Protein AF-A0A4Y8C7R0-F1 (afdb_monomer)

Secondary structure (DSSP, 8-state):
-EEEEEE---TTS-----TTHHHHHTS-EEETTEEE------TT-EEEEEE----TT-TTSBPTTSPBP-TTS-EEE-SSSPTT-EEEEEETTT--EEEEEEEE----STT-

pLDDT: mean 78.94, std 14.15, range [37.62, 92.06]

Nearest PDB structures (foldseek):
  4avr-assembly1_B  TM=9.634E-01  e=4.480E-04  Pseudomonas aeruginosa PAO1
  8kea-assembly1_C  TM=9.119E-01  e=1.586E-03  unclassified Caudoviricetes
  6gum-assembly1_B  TM=6.058E-01  e=7.365E-01  Arabidopsis thaliana
  2lq7-assembly1_A  TM=2.600E-01  e=1.611E+00  Homo sapiens

Structure (mmCIF, N/CA/C/O backbone):
data_AF-A0A4Y8C7R0-F1
#
_entry.id   AF-A0A4Y8C7R0-F1
#
loop_
_atom_site.group_PDB
_atom_site.id
_atom_site.type_symbol
_atom_site.label_atom_id
_atom_site.label_alt_id
_atom_site.label_comp_id
_atom_site.label_asym_id
_atom_site.label_entity_id
_atom_site.label_seq_id
_atom_site.pdbx_PDB_ins_code
_atom_site.Cartn_x
_atom_site.Cartn_y
_atom_site.Cartn_z
_atom_site.occupancy
_atom_site.B_iso_or_equiv
_atom_site.auth_seq_id
_atom_site.auth_comp_id
_atom_site.auth_asym_id
_atom_site.auth_atom_id
_atom_site.pdbx_PDB_model_num
ATOM 1 N N . MET A 1 1 ? 1.950 -14.257 -6.268 1.00 68.44 1 MET A N 1
ATOM 2 C CA . MET A 1 1 ? 2.466 -13.489 -5.120 1.00 68.44 1 MET A CA 1
ATOM 3 C C . MET A 1 1 ? 3.906 -13.323 -5.443 1.00 68.44 1 MET A C 1
ATOM 5 O O . MET A 1 1 ? 4.561 -14.334 -5.670 1.00 68.44 1 MET A O 1
ATOM 9 N N . ASP A 1 2 ? 4.339 -12.084 -5.565 1.00 78.38 2 ASP A N 1
ATOM 10 C CA . ASP A 1 2 ? 5.564 -11.790 -6.283 1.00 78.38 2 ASP A CA 1
ATOM 11 C C . ASP A 1 2 ? 6.422 -10.890 -5.400 1.00 78.38 2 ASP A C 1
ATOM 13 O O . ASP A 1 2 ? 5.893 -10.029 -4.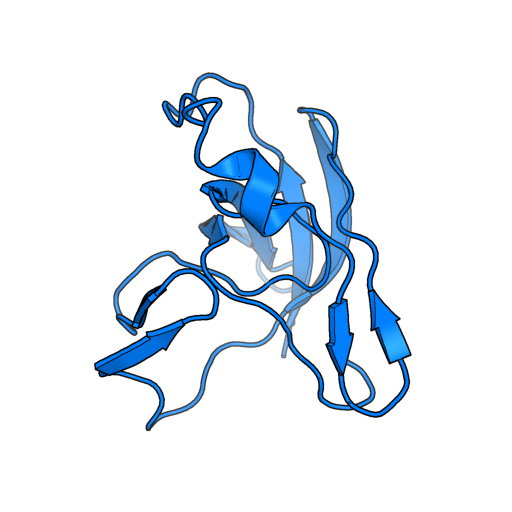689 1.00 78.38 2 ASP A O 1
ATOM 17 N N . ASN A 1 3 ? 7.737 -11.112 -5.426 1.00 79.44 3 ASN A N 1
ATOM 18 C CA . ASN A 1 3 ? 8.680 -10.233 -4.749 1.00 79.44 3 ASN A CA 1
ATOM 19 C C . ASN A 1 3 ? 8.619 -8.866 -5.415 1.00 79.44 3 ASN A C 1
ATOM 21 O O . ASN A 1 3 ? 8.738 -8.755 -6.640 1.00 79.44 3 ASN A O 1
ATOM 25 N N . ALA A 1 4 ? 8.424 -7.838 -4.607 1.00 80.25 4 ALA A N 1
ATOM 26 C CA . ALA A 1 4 ? 8.302 -6.488 -5.091 1.00 80.25 4 ALA A CA 1
ATOM 27 C C . ALA A 1 4 ? 9.150 -5.533 -4.264 1.00 80.25 4 ALA A C 1
ATOM 29 O O . ALA A 1 4 ? 9.157 -5.590 -3.036 1.00 80.25 4 ALA A O 1
ATOM 30 N N . GLN A 1 5 ? 9.799 -4.616 -4.968 1.00 82.75 5 GLN A N 1
ATOM 31 C CA . GLN A 1 5 ? 10.372 -3.424 -4.373 1.00 82.75 5 GLN A CA 1
ATOM 32 C C . GLN A 1 5 ? 9.419 -2.263 -4.629 1.00 82.75 5 GLN A C 1
ATOM 34 O O . GLN A 1 5 ? 8.983 -2.019 -5.758 1.00 82.75 5 GLN A O 1
ATOM 39 N N . VAL A 1 6 ? 9.080 -1.553 -3.565 1.00 80.12 6 VAL A N 1
ATOM 40 C CA . VAL A 1 6 ? 8.232 -0.369 -3.577 1.00 80.12 6 VAL A CA 1
ATOM 41 C C . VAL A 1 6 ? 9.122 0.857 -3.457 1.00 80.12 6 VAL A C 1
ATOM 43 O O . VAL A 1 6 ? 10.017 0.901 -2.620 1.00 80.12 6 VAL A O 1
ATOM 46 N N . TYR A 1 7 ? 8.862 1.852 -4.293 1.00 76.81 7 TYR A N 1
ATOM 47 C CA . TYR A 1 7 ? 9.541 3.141 -4.315 1.00 76.81 7 TYR A CA 1
ATOM 48 C C . TYR A 1 7 ? 8.513 4.267 -4.216 1.00 76.81 7 TYR A C 1
ATOM 50 O O . TYR A 1 7 ? 7.484 4.219 -4.894 1.00 76.81 7 TYR A O 1
ATOM 58 N N . TYR A 1 8 ? 8.800 5.293 -3.415 1.00 77.06 8 TYR A N 1
ATOM 59 C CA . TYR A 1 8 ? 7.952 6.481 -3.289 1.00 77.06 8 TYR A CA 1
ATOM 60 C C . TYR A 1 8 ? 8.425 7.564 -4.273 1.00 77.06 8 TYR A C 1
ATOM 62 O O . TYR A 1 8 ? 9.469 8.179 -4.035 1.00 77.06 8 TYR A O 1
ATOM 70 N N . PRO A 1 9 ? 7.715 7.787 -5.399 1.00 63.62 9 PRO A N 1
ATOM 71 C CA . PRO A 1 9 ? 8.129 8.754 -6.404 1.00 63.62 9 PRO A CA 1
ATOM 72 C C . PRO A 1 9 ? 8.037 10.190 -5.890 1.00 63.62 9 PRO A C 1
ATOM 74 O O . PRO A 1 9 ? 7.332 10.481 -4.924 1.00 63.62 9 PRO A O 1
ATOM 77 N N . SER A 1 10 ? 8.775 11.082 -6.552 1.00 57.75 10 SER A N 1
ATOM 78 C CA . SER A 1 10 ? 8.804 12.512 -6.250 1.00 57.75 10 SER A CA 1
ATOM 79 C C . SE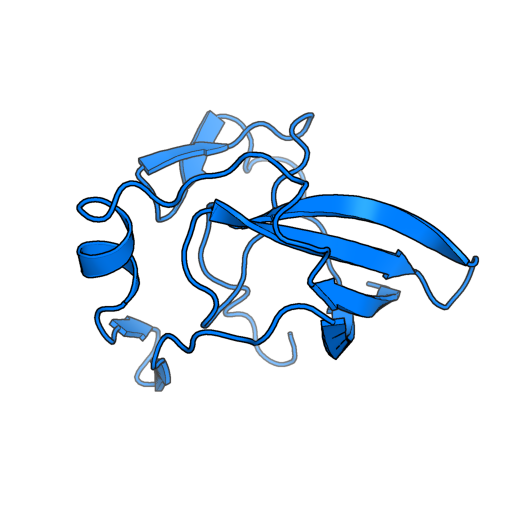R A 1 10 ? 7.416 13.152 -6.229 1.00 57.75 10 SER A C 1
ATOM 81 O O . SER A 1 10 ? 6.465 12.667 -6.848 1.00 57.75 10 SER A O 1
ATOM 83 N N . ASN A 1 11 ? 7.329 14.306 -5.557 1.00 54.72 11 ASN A N 1
ATOM 84 C CA . ASN A 1 11 ? 6.136 15.162 -5.492 1.00 54.72 11 ASN A CA 1
ATOM 85 C C . ASN A 1 11 ? 5.618 15.630 -6.874 1.00 54.72 11 ASN A C 1
ATOM 87 O O . ASN A 1 11 ? 4.599 16.315 -6.943 1.00 54.72 11 ASN A O 1
ATOM 91 N N . ASP A 1 12 ? 6.292 15.269 -7.969 1.00 45.16 12 ASP A N 1
ATOM 92 C CA . ASP A 1 12 ? 5.892 15.573 -9.345 1.00 45.16 12 ASP A CA 1
ATOM 93 C C . ASP A 1 12 ? 4.656 14.774 -9.784 1.00 45.16 12 ASP A C 1
ATOM 95 O O . ASP A 1 12 ? 3.920 15.194 -10.683 1.00 45.16 12 ASP A O 1
ATOM 99 N N . PHE A 1 13 ? 4.358 13.651 -9.116 1.00 46.06 13 PHE A N 1
ATOM 100 C CA . PHE A 1 13 ? 3.023 13.067 -9.183 1.00 46.06 13 PHE A CA 1
ATOM 101 C C . PHE A 1 13 ? 2.070 13.983 -8.410 1.00 46.06 13 PHE A C 1
ATOM 103 O O . PHE A 1 13 ? 2.038 13.958 -7.183 1.00 46.06 13 PHE A O 1
ATOM 110 N N . LYS A 1 14 ? 1.295 14.803 -9.136 1.00 37.62 14 LYS A N 1
ATOM 111 C CA . LYS A 1 14 ? 0.262 15.701 -8.590 1.00 37.62 14 LYS A CA 1
ATOM 112 C C . LYS A 1 14 ? -0.809 14.931 -7.802 1.00 37.62 14 LYS A C 1
ATOM 114 O O . LYS A 1 14 ? -1.931 14.750 -8.262 1.00 37.62 14 LYS A O 1
ATOM 119 N N . SER A 1 15 ? -0.505 14.543 -6.575 1.00 41.56 15 SER A N 1
ATOM 120 C CA . SER A 1 15 ? -1.487 14.484 -5.508 1.00 41.56 15 SER A CA 1
ATOM 121 C C . SER A 1 15 ? -1.017 15.466 -4.454 1.00 41.56 15 SER A C 1
ATOM 123 O O . SER A 1 15 ? -0.260 15.111 -3.557 1.00 41.56 15 SER A O 1
ATOM 125 N N . SER A 1 16 ? -1.460 16.719 -4.555 1.00 38.56 16 SER A N 1
ATOM 126 C CA . SER A 1 16 ? -1.556 17.540 -3.354 1.00 38.56 16 SER A CA 1
ATOM 127 C C . SER A 1 16 ? -2.416 16.732 -2.380 1.00 38.56 16 SER A C 1
ATOM 129 O O . SER A 1 16 ? -3.594 16.513 -2.687 1.00 38.56 16 SER A O 1
ATOM 131 N N . PRO A 1 17 ? -1.886 16.228 -1.250 1.00 45.72 17 PRO A N 1
ATOM 132 C CA . PRO A 1 17 ? -2.763 15.702 -0.229 1.00 45.72 17 PRO A CA 1
ATOM 133 C C . PRO A 1 17 ? -3.551 16.924 0.225 1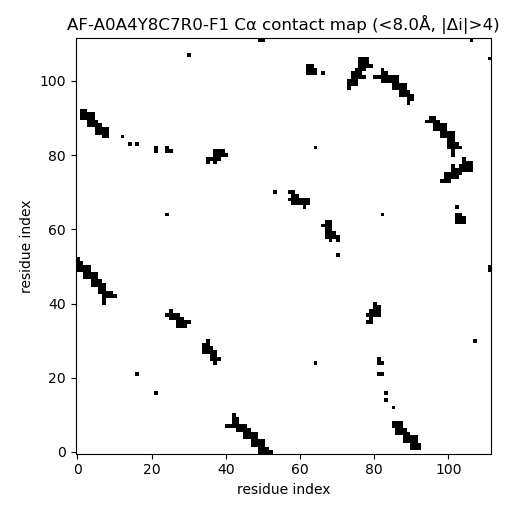.00 45.72 17 PRO A C 1
ATOM 135 O O . PRO A 1 17 ? -2.970 17.863 0.772 1.00 45.72 17 PRO A O 1
ATOM 138 N N . SER A 1 18 ? -4.853 16.983 -0.065 1.00 41.06 18 SER A N 1
ATOM 139 C CA . SER A 1 18 ? -5.664 18.006 0.579 1.00 41.06 18 SER A CA 1
ATOM 140 C C . SER A 1 18 ? -5.474 17.798 2.082 1.00 41.06 18 SER A C 1
ATOM 142 O O . SER A 1 18 ? -5.634 16.693 2.607 1.00 41.06 18 SER A O 1
ATOM 144 N N . SER A 1 19 ? -5.040 18.845 2.777 1.00 45.56 19 SER A N 1
ATOM 145 C CA . SER A 1 19 ? -4.653 18.792 4.191 1.00 45.56 19 SER A CA 1
ATOM 146 C C . SER A 1 19 ? -5.788 18.322 5.118 1.00 45.56 19 SER A C 1
ATOM 148 O O . SER A 1 19 ? -5.539 17.981 6.277 1.00 45.56 19 SER A O 1
ATOM 150 N N . SER A 1 20 ? -7.029 18.259 4.619 1.00 44.97 20 SER A N 1
ATOM 151 C CA . SER A 1 20 ? -8.187 17.713 5.327 1.00 44.97 20 SER A CA 1
ATOM 152 C C . SER A 1 20 ? -8.349 16.191 5.181 1.00 44.97 20 SER A C 1
ATOM 154 O O . SER A 1 20 ? -8.785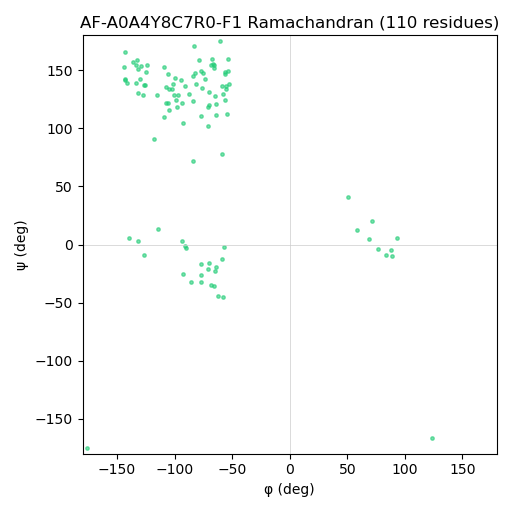 15.551 6.137 1.00 44.97 20 SER A O 1
ATOM 156 N N . GLY A 1 21 ? -7.959 15.587 4.049 1.00 48.44 21 GLY A N 1
ATOM 157 C CA . GLY A 1 21 ? -8.144 14.154 3.777 1.00 48.44 21 GLY A CA 1
ATOM 158 C C . GLY A 1 21 ? -7.145 13.250 4.505 1.00 48.44 21 GLY A C 1
ATOM 159 O O . GLY A 1 21 ? -7.490 12.151 4.940 1.00 48.44 21 GLY A O 1
ATOM 160 N N . THR A 1 22 ? -5.916 13.726 4.719 1.00 54.00 22 THR A N 1
ATOM 161 C CA . THR A 1 22 ? -4.850 12.938 5.357 1.00 54.00 22 THR A CA 1
ATOM 162 C C . THR A 1 22 ? -5.139 12.663 6.835 1.00 54.00 22 THR A C 1
ATOM 164 O O . THR A 1 22 ? -4.858 11.565 7.314 1.00 54.00 22 THR A O 1
ATOM 167 N N . LYS A 1 23 ? -5.770 13.604 7.560 1.00 58.25 23 LYS A N 1
ATOM 168 C CA . LYS A 1 23 ? -5.998 13.497 9.018 1.00 58.25 23 LYS A CA 1
ATOM 169 C C . LYS A 1 23 ? -6.790 12.250 9.418 1.00 58.25 23 LYS A C 1
ATOM 171 O O . LYS A 1 23 ? -6.391 11.560 10.350 1.00 58.25 23 LYS A O 1
ATOM 176 N N . GLY A 1 24 ? -7.876 11.936 8.706 1.00 64.19 24 GLY A N 1
ATOM 177 C CA . GLY A 1 24 ? -8.689 10.749 9.003 1.00 64.19 24 GLY A CA 1
ATOM 178 C C . G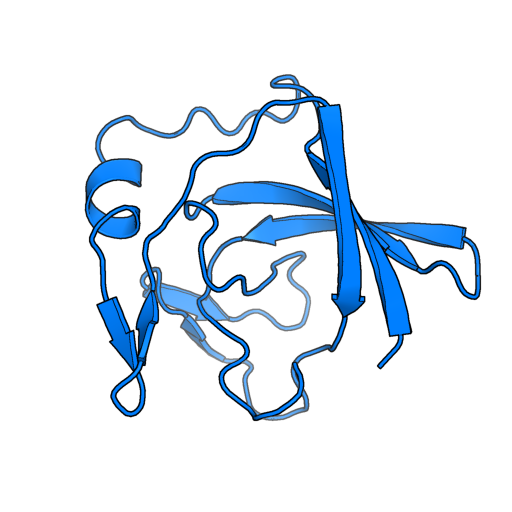LY A 1 24 ? -7.932 9.445 8.748 1.00 64.19 24 GLY A C 1
ATOM 179 O O . GLY A 1 24 ? -8.047 8.487 9.507 1.00 64.19 24 GLY A O 1
ATOM 180 N N . THR A 1 25 ? -7.088 9.435 7.717 1.00 70.75 25 THR A N 1
ATOM 181 C CA . THR A 1 25 ? -6.325 8.250 7.305 1.00 70.75 25 THR A CA 1
ATOM 182 C C . THR A 1 25 ? -5.120 7.976 8.197 1.00 70.75 25 THR A C 1
ATOM 184 O O . THR A 1 25 ? -4.617 6.856 8.198 1.00 70.75 25 THR A O 1
ATOM 187 N N . MET A 1 26 ? -4.691 8.968 8.981 1.00 79.12 26 MET A N 1
ATOM 188 C CA . MET A 1 26 ? -3.563 8.862 9.906 1.00 79.12 26 MET A CA 1
ATOM 189 C C . MET A 1 26 ? -3.956 8.395 11.314 1.00 79.12 26 MET A C 1
ATOM 191 O O . MET A 1 26 ? -3.084 8.201 12.158 1.00 79.12 26 MET A O 1
ATOM 195 N N . LYS A 1 27 ? -5.250 8.184 11.589 1.00 83.38 27 LYS A N 1
ATOM 196 C CA . LYS A 1 27 ? -5.699 7.662 12.884 1.00 83.38 27 LYS A CA 1
ATOM 197 C C . LYS A 1 27 ? -5.283 6.186 13.040 1.00 83.38 27 LYS A C 1
ATOM 199 O O . LYS A 1 27 ? -5.560 5.396 12.133 1.00 83.38 27 LYS A O 1
ATOM 204 N N . PRO A 1 28 ? -4.668 5.787 14.172 1.00 89.12 28 PRO A N 1
ATOM 205 C CA . PRO A 1 28 ? -4.422 4.380 14.470 1.00 89.12 28 PRO A CA 1
ATOM 206 C C . PRO A 1 28 ? -5.712 3.562 14.446 1.00 89.12 28 PRO A C 1
ATOM 208 O O . PRO A 1 28 ? -6.780 4.057 14.818 1.00 89.12 28 PRO A O 1
ATOM 211 N N . TYR A 1 29 ? -5.615 2.307 14.019 1.00 89.00 29 TYR A N 1
ATOM 212 C CA . TYR A 1 29 ? -6.773 1.426 13.891 1.00 89.00 29 TYR A CA 1
ATOM 213 C C . TYR A 1 29 ? -6.419 -0.017 14.253 1.00 89.00 29 TYR A C 1
ATOM 215 O O . TYR A 1 29 ? -5.272 -0.440 14.111 1.00 89.00 29 TYR A O 1
ATOM 223 N N . THR A 1 30 ? -7.406 -0.777 14.724 1.00 90.06 30 THR A N 1
ATOM 224 C CA . THR A 1 30 ? -7.216 -2.157 15.186 1.00 90.06 30 THR A CA 1
ATOM 225 C C . THR A 1 30 ? -7.982 -3.122 14.293 1.00 90.06 30 THR A C 1
ATOM 227 O O . THR A 1 30 ? -9.176 -2.946 14.069 1.00 90.06 30 THR A O 1
ATOM 230 N N . ILE A 1 31 ? -7.295 -4.158 13.810 1.00 86.88 31 ILE A N 1
ATOM 231 C CA . ILE A 1 31 ? -7.882 -5.289 13.080 1.00 86.88 31 ILE A CA 1
ATOM 232 C C . ILE A 1 31 ? -7.403 -6.569 13.761 1.00 86.88 31 ILE A C 1
ATOM 234 O O . ILE A 1 31 ? -6.202 -6.736 13.974 1.00 86.88 31 ILE A O 1
ATOM 238 N N . ASN A 1 32 ? -8.326 -7.468 14.111 1.00 86.94 32 ASN A N 1
ATOM 239 C CA . ASN A 1 32 ? -8.030 -8.763 14.745 1.00 86.94 32 ASN A CA 1
ATOM 240 C C . ASN A 1 32 ? -7.110 -8.655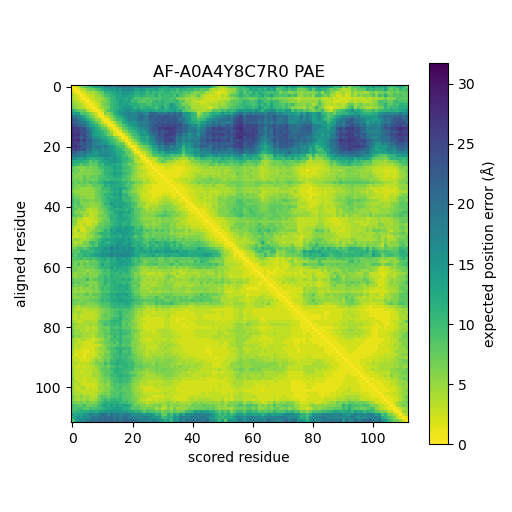 15.983 1.00 86.94 32 ASN A C 1
ATOM 242 O O . ASN A 1 32 ? -6.178 -9.437 16.143 1.00 86.94 32 ASN A O 1
ATOM 246 N N . GLY A 1 33 ? -7.321 -7.640 16.829 1.00 88.12 33 GLY A N 1
ATOM 247 C CA . GLY A 1 33 ? -6.518 -7.404 18.039 1.00 88.12 33 GLY A CA 1
ATOM 248 C C . GLY A 1 33 ? -5.131 -6.790 17.803 1.00 88.12 33 GLY A C 1
ATOM 249 O O . GLY A 1 33 ? -4.450 -6.455 18.768 1.00 88.12 33 GLY A O 1
ATOM 250 N N . LYS A 1 34 ? -4.715 -6.577 16.546 1.00 87.94 34 LYS A N 1
ATOM 251 C CA . LYS A 1 34 ? -3.469 -5.882 16.202 1.00 87.94 34 LYS A CA 1
ATOM 252 C C . LYS A 1 34 ? -3.743 -4.426 15.840 1.00 87.94 34 LYS A C 1
ATOM 254 O O . LYS A 1 34 ? -4.519 -4.142 14.926 1.00 87.94 34 LYS A O 1
ATOM 259 N N . THR A 1 35 ? -3.072 -3.512 16.534 1.00 90.81 35 THR A N 1
ATOM 260 C CA . THR A 1 35 ? -3.129 -2.074 16.247 1.00 90.81 35 THR A CA 1
ATOM 261 C C . THR A 1 35 ? -2.078 -1.693 15.211 1.00 90.81 35 THR A C 1
ATOM 263 O O . THR A 1 35 ? -0.901 -2.031 15.343 1.00 90.81 35 THR A O 1
ATOM 266 N N . TYR A 1 36 ? -2.517 -0.977 14.182 1.00 88.12 36 TYR A N 1
ATOM 267 C CA . TYR A 1 36 ? -1.689 -0.409 13.131 1.00 88.12 36 TYR A CA 1
ATOM 268 C C . TYR A 1 36 ? -1.605 1.102 13.313 1.00 88.12 36 TYR A C 1
ATOM 270 O O . TYR A 1 36 ? -2.616 1.773 13.532 1.00 88.12 36 TYR A O 1
ATOM 278 N N . TYR A 1 37 ? -0.392 1.625 13.177 1.00 88.44 37 TYR A N 1
ATOM 279 C CA . TYR A 1 37 ? -0.091 3.046 13.263 1.00 88.44 37 TYR A CA 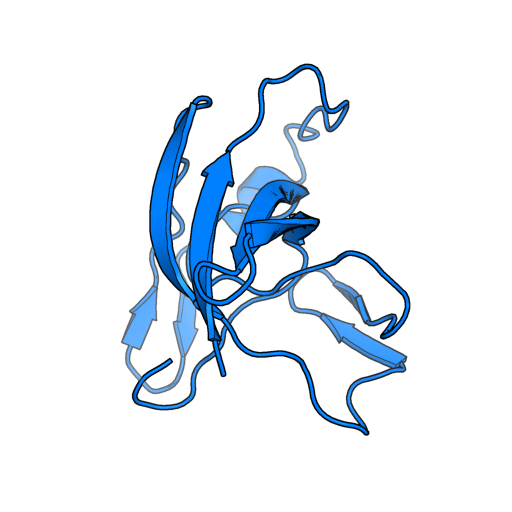1
ATOM 280 C C . TYR A 1 37 ? 0.268 3.527 11.860 1.00 88.44 37 TYR A C 1
ATOM 282 O O . TYR A 1 37 ? 1.285 3.086 11.323 1.00 88.44 37 TYR A O 1
ATOM 290 N N . PRO A 1 38 ? -0.582 4.342 11.215 1.00 86.56 38 PRO A N 1
ATOM 291 C CA . PRO A 1 38 ? -0.227 4.927 9.939 1.00 86.56 38 PRO A CA 1
ATOM 292 C C . PRO A 1 38 ? 1.041 5.780 10.042 1.00 86.56 38 PRO A C 1
ATOM 294 O O . PRO A 1 38 ? 1.186 6.570 10.973 1.00 86.56 38 PRO A O 1
ATOM 297 N N . THR A 1 39 ? 1.930 5.638 9.065 1.00 83.88 39 THR A N 1
ATOM 298 C CA . THR A 1 39 ? 3.254 6.260 9.046 1.00 83.88 39 THR A CA 1
ATOM 299 C C . THR A 1 39 ? 3.479 6.913 7.693 1.00 83.88 39 THR A C 1
ATOM 301 O O . THR A 1 39 ? 3.263 6.292 6.653 1.00 83.88 39 THR A O 1
ATOM 304 N N . VAL A 1 40 ? 3.907 8.174 7.715 1.00 80.25 40 VAL A N 1
ATOM 305 C CA . VAL A 1 40 ? 4.376 8.879 6.519 1.00 80.25 40 VAL A CA 1
ATOM 306 C C . VAL A 1 40 ? 5.787 8.420 6.167 1.00 80.25 40 VAL A C 1
ATOM 308 O O . VAL A 1 40 ? 6.572 8.080 7.044 1.00 80.25 40 VAL A O 1
ATOM 311 N N . VAL A 1 41 ? 6.096 8.443 4.882 1.00 79.81 41 VAL A N 1
ATOM 312 C CA . VAL A 1 41 ? 7.377 8.022 4.304 1.00 79.81 41 VAL A CA 1
ATOM 313 C C . VAL A 1 41 ? 7.955 9.165 3.494 1.00 79.81 41 VAL A C 1
ATOM 315 O O . VAL A 1 41 ? 7.212 10.038 3.028 1.00 79.81 41 VAL A O 1
ATOM 318 N N . ALA A 1 42 ? 9.275 9.175 3.344 1.00 77.88 42 ALA A N 1
ATOM 319 C CA . ALA A 1 42 ? 9.942 10.200 2.561 1.00 77.88 42 ALA A CA 1
ATOM 320 C C . ALA A 1 42 ? 9.891 9.863 1.065 1.00 77.88 42 ALA A C 1
ATOM 322 O O . ALA A 1 42 ? 9.957 8.704 0.652 1.00 77.88 42 ALA A O 1
ATOM 323 N N . VAL A 1 43 ? 9.827 10.900 0.232 1.00 79.25 43 VAL A N 1
AT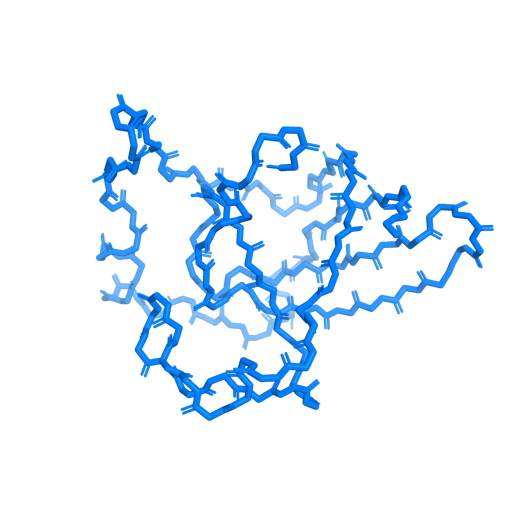OM 324 C CA . VAL A 1 43 ? 10.095 10.761 -1.202 1.00 79.25 43 VAL A CA 1
ATOM 325 C C . VAL A 1 43 ? 11.477 10.134 -1.394 1.00 79.25 43 VAL A C 1
ATOM 327 O O . VAL A 1 43 ? 12.447 10.564 -0.774 1.00 79.25 43 VAL A O 1
ATOM 330 N N . GLY A 1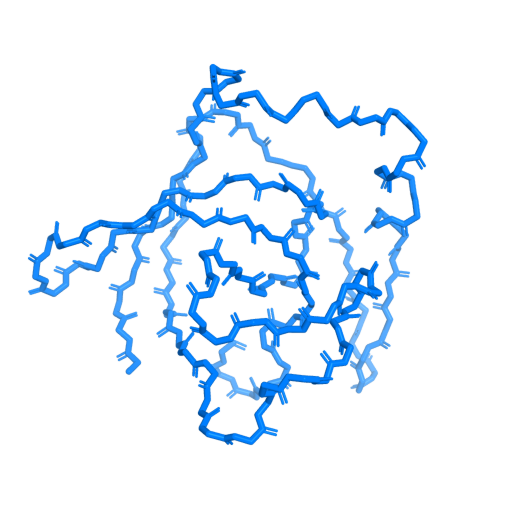 44 ? 11.567 9.143 -2.278 1.00 78.38 44 GLY A N 1
ATOM 331 C CA . GLY A 1 44 ? 12.812 8.443 -2.582 1.00 78.38 44 GLY A CA 1
ATOM 332 C C . GLY A 1 44 ? 13.102 7.229 -1.699 1.00 78.38 44 GLY A C 1
ATOM 333 O O . GLY A 1 44 ? 14.003 6.459 -2.026 1.00 78.38 44 GLY A O 1
ATOM 334 N N . GLU A 1 45 ? 12.342 7.023 -0.622 1.00 84.00 45 GLU A N 1
ATOM 335 C CA . GLU A 1 45 ? 12.468 5.835 0.221 1.00 84.00 45 GLU A CA 1
ATOM 336 C C . GLU A 1 45 ? 12.070 4.561 -0.558 1.00 84.00 45 GLU A C 1
ATOM 338 O O . GLU A 1 45 ? 11.314 4.606 -1.540 1.00 84.00 45 GLU A O 1
ATOM 343 N N . THR A 1 46 ? 12.607 3.412 -0.139 1.00 87.12 46 THR A N 1
ATOM 344 C CA . THR A 1 46 ? 12.279 2.107 -0.728 1.00 87.12 46 THR A CA 1
ATOM 345 C C . THR A 1 46 ? 11.951 1.084 0.344 1.00 87.12 46 THR A C 1
ATOM 347 O O . THR A 1 46 ? 12.462 1.164 1.458 1.00 87.12 46 THR A O 1
ATOM 350 N N . ALA A 1 47 ? 11.099 0.123 0.001 1.00 86.00 47 ALA A N 1
ATOM 351 C CA . ALA A 1 47 ? 10.775 -1.009 0.856 1.00 86.00 47 ALA A CA 1
ATOM 352 C C . ALA A 1 47 ? 10.625 -2.282 0.019 1.00 86.00 47 ALA A C 1
ATOM 354 O O . ALA A 1 47 ? 9.991 -2.252 -1.036 1.00 86.00 47 ALA A O 1
ATOM 355 N N . ASP A 1 48 ? 11.150 -3.396 0.521 1.00 87.12 48 ASP A N 1
ATOM 356 C CA . ASP A 1 48 ? 11.003 -4.712 -0.099 1.00 87.12 48 ASP A CA 1
ATOM 357 C C . ASP A 1 48 ? 9.901 -5.516 0.592 1.00 87.12 48 ASP A C 1
ATOM 359 O O . ASP A 1 48 ? 9.725 -5.459 1.813 1.00 87.12 48 ASP A O 1
ATOM 363 N N . GLY A 1 49 ? 9.149 -6.290 -0.185 1.00 83.94 49 GLY A N 1
ATOM 364 C CA . GLY A 1 49 ? 8.103 -7.141 0.360 1.00 83.94 49 GLY A CA 1
ATOM 365 C C . GLY A 1 49 ? 7.417 -8.020 -0.673 1.00 83.94 49 GLY A C 1
ATOM 366 O O . GLY A 1 49 ? 7.780 -8.070 -1.847 1.00 83.94 49 GLY A O 1
ATOM 367 N N . ILE A 1 50 ? 6.390 -8.733 -0.218 1.00 82.19 50 ILE A N 1
ATOM 368 C CA . ILE A 1 50 ? 5.559 -9.569 -1.080 1.00 82.19 50 ILE A CA 1
ATOM 369 C C . ILE A 1 50 ? 4.346 -8.758 -1.524 1.00 82.19 50 ILE A C 1
ATOM 371 O O . ILE A 1 50 ? 3.538 -8.325 -0.702 1.00 82.19 50 ILE A O 1
ATOM 375 N N . ALA A 1 51 ? 4.177 -8.611 -2.835 1.00 81.75 51 ALA A N 1
ATOM 376 C CA . ALA A 1 51 ? 2.973 -8.046 -3.419 1.00 81.75 51 ALA A CA 1
ATOM 377 C C . ALA A 1 51 ? 1.984 -9.153 -3.815 1.00 81.75 51 ALA A C 1
ATOM 379 O O . ALA A 1 51 ? 2.337 -10.219 -4.335 1.00 81.75 51 ALA A O 1
ATOM 380 N N . SER A 1 52 ? 0.699 -8.883 -3.592 1.00 80.25 52 SER A N 1
ATOM 381 C CA . SER A 1 52 ? -0.400 -9.723 -4.064 1.00 80.25 52 SER A CA 1
ATOM 382 C C . SER A 1 52 ? -1.508 -8.854 -4.648 1.00 80.25 52 SER A C 1
ATOM 384 O O . SER A 1 52 ? -1.596 -7.669 -4.337 1.00 80.25 52 SER A O 1
ATOM 386 N N . TRP A 1 53 ? -2.327 -9.439 -5.517 1.00 80.38 53 TRP A N 1
ATOM 387 C CA . TRP A 1 53 ? -3.420 -8.753 -6.199 1.00 80.38 53 TRP A CA 1
ATOM 388 C C . TRP A 1 53 ? -4.771 -9.238 -5.663 1.00 80.38 53 TRP A C 1
ATOM 390 O O . TRP A 1 53 ? -4.888 -10.363 -5.166 1.00 80.38 53 TRP A O 1
ATOM 400 N N . TYR A 1 54 ? -5.791 -8.382 -5.748 1.00 76.94 54 TYR A N 1
ATOM 401 C CA . TYR A 1 54 ? -7.153 -8.742 -5.364 1.00 76.94 54 TYR A CA 1
ATOM 402 C C . TYR A 1 54 ? -7.745 -9.739 -6.356 1.00 76.94 54 TYR A C 1
ATOM 404 O O . TYR A 1 54 ? -7.896 -9.426 -7.533 1.00 76.94 54 TYR A O 1
ATOM 412 N N . GLY A 1 55 ? -8.116 -10.921 -5.862 1.00 69.50 55 GLY A N 1
ATOM 413 C CA . GLY A 1 55 ? -8.812 -11.935 -6.651 1.00 69.50 55 GLY A CA 1
ATOM 414 C C . GLY A 1 55 ? -10.171 -11.463 -7.200 1.00 69.50 55 GLY A C 1
ATOM 415 O O . GLY A 1 55 ? -10.648 -10.375 -6.871 1.00 69.50 55 GLY A O 1
ATOM 416 N N . PRO A 1 56 ? -10.841 -12.285 -8.020 1.00 70.06 56 PRO A N 1
ATOM 417 C CA . PRO A 1 56 ? -12.196 -11.990 -8.484 1.00 70.06 56 PRO A CA 1
ATOM 418 C C . PRO A 1 56 ? -13.175 -11.775 -7.312 1.00 70.06 56 PRO A C 1
ATOM 420 O O . PRO A 1 56 ? -13.037 -12.375 -6.247 1.00 70.06 56 PRO A O 1
ATOM 423 N N . GLY A 1 57 ? -14.180 -10.911 -7.506 1.00 75.25 57 GLY A N 1
ATOM 424 C CA . GLY A 1 57 ? -15.254 -10.670 -6.524 1.00 75.25 57 GLY A CA 1
ATOM 425 C C . GLY A 1 57 ? -15.034 -9.506 -5.545 1.00 75.25 57 GLY A C 1
ATOM 426 O O . GLY A 1 57 ? -15.843 -9.308 -4.633 1.00 75.25 57 GLY A O 1
ATOM 427 N N . PHE A 1 58 ? -13.968 -8.721 -5.715 1.00 79.75 58 PHE A N 1
ATOM 428 C CA . PHE A 1 58 ? -13.775 -7.463 -4.980 1.00 79.75 58 PHE A CA 1
ATOM 429 C C . PHE A 1 58 ? -14.310 -6.245 -5.738 1.00 79.75 58 PHE A C 1
ATOM 431 O O . PHE A 1 58 ? -14.651 -5.243 -5.111 1.00 79.75 58 PHE A O 1
ATOM 438 N N . HIS A 1 59 ? -14.390 -6.317 -7.071 1.00 82.44 59 HIS A N 1
ATOM 439 C CA . HIS A 1 59 ? -14.841 -5.203 -7.902 1.00 82.44 59 HIS A CA 1
ATOM 440 C C . HIS A 1 59 ? -16.222 -4.691 -7.470 1.00 82.44 59 HIS A C 1
ATOM 442 O O . HIS A 1 59 ? -17.119 -5.478 -7.173 1.00 82.44 59 HIS A O 1
ATOM 448 N N . GLY A 1 60 ? -16.380 -3.367 -7.406 1.00 83.62 60 GLY A N 1
ATOM 449 C CA . GLY A 1 60 ? -17.631 -2.731 -6.992 1.00 83.62 60 GLY A CA 1
ATOM 450 C C . GLY A 1 60 ? -17.814 -2.600 -5.474 1.00 83.62 60 GLY A C 1
ATOM 451 O O . GLY A 1 60 ? -18.717 -1.887 -5.038 1.00 83.62 60 GLY A O 1
ATOM 452 N N . LYS A 1 61 ? -16.957 -3.221 -4.650 1.00 86.44 61 LYS A N 1
ATOM 453 C CA . LYS A 1 61 ? -16.989 -3.050 -3.188 1.00 86.44 61 LYS A CA 1
ATOM 454 C C . LYS A 1 61 ? -16.336 -1.739 -2.761 1.00 86.44 61 LYS A C 1
ATOM 456 O O . LYS A 1 61 ? -15.531 -1.165 -3.489 1.00 86.44 61 LYS A O 1
ATOM 461 N N . LYS A 1 62 ? -16.681 -1.267 -1.564 1.00 88.25 62 LYS A N 1
ATOM 462 C CA . LYS A 1 62 ? -16.059 -0.086 -0.960 1.00 88.25 62 LYS A CA 1
ATOM 463 C C . LYS A 1 62 ? -14.669 -0.411 -0.418 1.00 88.25 62 LYS A C 1
ATOM 465 O O . LYS A 1 62 ? -14.498 -1.431 0.245 1.00 88.25 62 LYS A O 1
ATOM 470 N N . THR A 1 63 ? -13.708 0.462 -0.693 1.00 86.38 63 THR A N 1
ATOM 471 C CA . THR A 1 63 ? -12.379 0.465 -0.073 1.00 86.38 63 THR A CA 1
ATOM 472 C C . THR A 1 63 ? -12.424 1.186 1.274 1.00 86.38 63 THR A C 1
ATOM 474 O O . THR A 1 63 ? -13.394 1.868 1.618 1.00 86.38 63 THR A O 1
ATOM 477 N N . SER A 1 64 ? -11.337 1.094 2.033 1.00 83.44 64 SER A N 1
ATOM 478 C CA . SER A 1 64 ? -11.200 1.734 3.344 1.00 83.44 64 SER A CA 1
ATOM 479 C C . SER A 1 64 ? -11.237 3.265 3.300 1.00 83.44 64 SER A C 1
ATOM 481 O O . SER A 1 64 ? -11.480 3.892 4.328 1.00 83.44 64 SER A O 1
ATOM 483 N N . ASN A 1 65 ? -10.995 3.885 2.138 1.00 79.88 65 ASN A N 1
ATOM 484 C CA . ASN A 1 65 ? -11.166 5.328 1.957 1.00 79.88 65 ASN A CA 1
ATOM 485 C C . ASN A 1 65 ? -12.554 5.724 1.402 1.00 79.88 65 ASN A C 1
ATOM 487 O O . ASN A 1 65 ? -12.797 6.907 1.179 1.00 79.88 65 ASN A O 1
ATOM 491 N N . GLY A 1 66 ? -13.462 4.758 1.198 1.00 83.00 66 GLY A N 1
ATOM 492 C CA . GLY A 1 66 ? -14.838 4.972 0.732 1.00 83.00 66 GLY A CA 1
ATOM 493 C C . GLY A 1 66 ? -15.020 4.986 -0.792 1.00 83.00 66 GLY A C 1
ATOM 494 O O . GLY A 1 66 ? -16.161 5.035 -1.279 1.00 83.00 66 GLY A O 1
ATOM 495 N N . GLU A 1 67 ? -13.932 4.904 -1.562 1.00 84.00 67 GLU A N 1
ATOM 496 C CA . GLU A 1 67 ? -13.992 4.734 -3.013 1.00 84.00 67 GLU A CA 1
ATOM 497 C C . GLU A 1 67 ? -14.565 3.360 -3.383 1.00 84.00 67 GLU A C 1
ATOM 499 O O . GLU A 1 67 ? -14.520 2.398 -2.619 1.00 84.00 67 GLU A O 1
ATOM 504 N N . THR A 1 68 ? -15.138 3.258 -4.580 1.00 86.81 68 THR A N 1
ATOM 505 C CA . THR A 1 68 ? -15.538 1.964 -5.137 1.00 86.81 68 THR A CA 1
ATOM 506 C C . THR A 1 68 ? -14.323 1.323 -5.803 1.00 86.81 68 THR A C 1
ATOM 508 O O . THR A 1 68 ? -13.727 1.916 -6.702 1.00 86.81 68 THR A O 1
ATOM 511 N N . TYR A 1 69 ? -13.957 0.112 -5.384 1.00 85.38 69 TYR A N 1
ATOM 512 C CA . TYR A 1 69 ? -12.819 -0.609 -5.936 1.00 85.38 69 TYR A CA 1
ATOM 513 C C . TYR A 1 69 ? -13.043 -0.949 -7.414 1.00 85.38 69 TYR A C 1
ATOM 515 O O . TYR A 1 69 ? -13.974 -1.671 -7.794 1.00 85.38 69 TYR A O 1
ATOM 523 N N . ASN A 1 70 ? -12.138 -0.449 -8.252 1.00 83.88 70 ASN A N 1
ATOM 524 C CA . ASN A 1 70 ? -12.072 -0.749 -9.670 1.00 83.88 70 ASN A CA 1
ATOM 525 C C . ASN A 1 70 ? -10.913 -1.717 -9.927 1.00 83.88 70 ASN A C 1
ATOM 527 O O . ASN A 1 70 ? -9.759 -1.339 -9.753 1.00 83.88 70 ASN A O 1
ATOM 531 N N . GLN A 1 71 ? -11.207 -2.938 -10.383 1.00 83.06 71 GLN A N 1
ATOM 532 C CA . GLN A 1 71 ? -10.174 -3.936 -10.691 1.00 83.06 71 GLN A CA 1
ATOM 533 C C . GLN A 1 71 ? -9.259 -3.516 -11.852 1.00 83.06 71 GLN A C 1
ATOM 535 O O . GLN A 1 71 ? -8.128 -3.976 -11.943 1.00 83.06 71 GLN A O 1
ATOM 540 N N . ASN A 1 72 ? -9.742 -2.615 -12.713 1.00 84.12 72 ASN A N 1
ATOM 541 C CA . ASN A 1 72 ? -8.971 -2.023 -13.804 1.00 84.12 72 ASN A CA 1
ATOM 542 C C . ASN A 1 72 ? -8.258 -0.726 -13.370 1.00 84.12 72 ASN A C 1
ATOM 544 O O . ASN A 1 72 ? -7.597 -0.080 -14.179 1.00 84.12 72 ASN A O 1
ATOM 548 N N . GLY A 1 73 ? -8.435 -0.301 -12.115 1.00 83.50 73 GLY A N 1
ATOM 549 C CA . GLY A 1 73 ? -7.792 0.877 -11.550 1.00 83.50 73 GLY A CA 1
ATOM 550 C C . GLY A 1 73 ? -6.386 0.569 -11.041 1.00 83.50 73 GLY A C 1
ATOM 551 O O . GLY A 1 73 ? -6.123 -0.496 -10.485 1.00 83.50 73 GLY A O 1
ATOM 552 N N . LEU A 1 74 ? -5.480 1.537 -11.179 1.00 89.25 74 LEU A N 1
ATOM 553 C CA . LEU A 1 74 ? -4.120 1.451 -10.644 1.00 89.25 74 LEU A CA 1
ATOM 554 C C . LEU A 1 74 ? -4.094 1.870 -9.171 1.00 89.25 74 LEU A C 1
ATOM 556 O O . LEU A 1 74 ? -3.627 2.952 -8.806 1.00 89.25 74 LEU A O 1
ATOM 560 N N . THR A 1 75 ? -4.644 1.010 -8.318 1.00 90.12 75 THR A N 1
ATOM 561 C CA . THR A 1 75 ? -4.754 1.252 -6.877 1.00 90.12 75 THR A CA 1
ATOM 562 C C . THR A 1 75 ? -4.213 0.091 -6.054 1.00 90.12 75 THR A C 1
ATOM 564 O O . THR A 1 75 ? -4.230 -1.053 -6.502 1.00 90.12 75 THR A O 1
ATOM 567 N N . ALA A 1 76 ? -3.757 0.383 -4.838 1.00 89.88 76 ALA A N 1
ATOM 568 C CA . ALA A 1 76 ? -3.181 -0.593 -3.921 1.00 89.88 76 ALA A CA 1
ATOM 569 C C . ALA A 1 76 ? -3.754 -0.470 -2.504 1.00 89.88 76 ALA A C 1
ATOM 571 O O . ALA A 1 76 ? -4.236 0.588 -2.089 1.00 89.88 76 ALA A O 1
ATOM 572 N N . ALA A 1 77 ? -3.633 -1.560 -1.749 1.00 90.38 77 ALA A N 1
ATOM 573 C CA . ALA A 1 77 ? -3.881 -1.586 -0.317 1.00 90.38 77 ALA A CA 1
ATOM 574 C C . ALA A 1 77 ? -2.556 -1.550 0.448 1.00 90.38 77 ALA A C 1
ATOM 576 O O . ALA A 1 77 ? -1.608 -2.242 0.075 1.00 90.38 77 ALA A O 1
ATOM 577 N N . HIS A 1 78 ? -2.496 -0.763 1.524 1.00 90.31 78 HIS A N 1
ATOM 578 C CA . HIS A 1 78 ? -1.352 -0.768 2.432 1.00 90.31 78 HIS A CA 1
ATOM 579 C C . HIS A 1 78 ? -1.781 -0.593 3.892 1.00 90.31 78 HIS A C 1
ATOM 581 O O . HIS A 1 78 ? -2.668 0.203 4.224 1.00 90.31 78 HIS A O 1
ATOM 587 N N . LYS A 1 79 ? -1.109 -1.307 4.800 1.00 89.38 79 LYS A N 1
ATOM 588 C CA . LYS A 1 79 ? -1.418 -1.307 6.239 1.00 89.38 79 LYS A CA 1
ATOM 589 C C . LYS A 1 79 ? -1.252 0.072 6.874 1.00 89.38 79 LYS A C 1
ATOM 591 O O . LYS A 1 79 ? -2.112 0.493 7.641 1.00 89.38 79 LYS A O 1
ATOM 596 N N . THR A 1 80 ? -0.173 0.781 6.561 1.00 88.38 80 THR A N 1
ATOM 597 C CA . THR A 1 80 ? 0.224 1.978 7.325 1.00 88.38 80 THR A CA 1
ATOM 598 C C . THR A 1 80 ? 0.429 3.230 6.485 1.00 88.38 80 THR A C 1
ATOM 600 O O . THR A 1 80 ? 0.533 4.309 7.048 1.00 88.38 80 THR A O 1
ATOM 603 N N . LEU A 1 81 ? 0.428 3.158 5.156 1.00 88.12 81 LEU A N 1
ATOM 604 C CA . LEU A 1 81 ? 0.697 4.363 4.369 1.00 88.12 81 LEU A CA 1
ATOM 605 C C . LEU A 1 81 ? -0.535 5.270 4.374 1.00 88.12 81 LEU A C 1
ATOM 607 O O . LEU A 1 81 ? -1.654 4.749 4.433 1.00 88.12 81 LEU A O 1
ATOM 611 N N . PRO A 1 82 ? -0.377 6.598 4.327 1.00 86.69 82 PRO A N 1
ATOM 612 C CA . PRO A 1 82 ? -1.501 7.496 4.114 1.00 86.69 82 PRO A CA 1
ATOM 613 C C . PRO A 1 82 ? -2.289 7.105 2.859 1.00 86.69 82 PRO A C 1
ATOM 615 O O . PRO A 1 82 ? -1.733 6.594 1.883 1.00 86.69 82 PRO A O 1
ATOM 618 N N . MET A 1 83 ? -3.599 7.362 2.856 1.00 84.94 83 MET A N 1
ATOM 619 C CA . MET A 1 83 ? -4.331 7.244 1.592 1.00 84.94 83 MET A CA 1
ATOM 620 C C . MET A 1 83 ? -3.835 8.316 0.628 1.00 84.94 83 MET A C 1
ATOM 622 O O . MET A 1 83 ? -3.411 9.397 1.032 1.00 84.94 83 MET A O 1
ATOM 626 N N . ASN A 1 84 ? -3.940 8.010 -0.657 1.00 85.31 84 ASN A N 1
ATOM 627 C CA . ASN A 1 84 ? -3.417 8.783 -1.773 1.00 85.31 84 ASN A CA 1
ATOM 628 C C . ASN A 1 84 ? -1.890 8.814 -1.891 1.00 85.31 84 ASN A C 1
ATOM 630 O O . ASN A 1 84 ? -1.394 9.450 -2.814 1.00 85.31 84 ASN A O 1
ATOM 634 N N . THR A 1 85 ? -1.146 8.083 -1.053 1.00 84.06 85 THR A N 1
ATOM 635 C CA . THR A 1 85 ? 0.277 7.840 -1.316 1.00 84.06 85 THR A CA 1
ATOM 636 C C . THR A 1 85 ? 0.437 7.159 -2.675 1.00 84.06 85 THR A C 1
ATOM 638 O O . THR A 1 85 ? -0.230 6.163 -2.965 1.00 84.06 85 THR A O 1
ATOM 641 N N . ILE A 1 86 ? 1.316 7.707 -3.512 1.00 87.75 86 ILE A N 1
ATOM 642 C CA . ILE A 1 86 ? 1.686 7.123 -4.799 1.00 87.75 86 ILE A CA 1
ATOM 643 C C . ILE A 1 86 ? 2.884 6.209 -4.591 1.00 87.75 86 ILE A C 1
ATOM 645 O O . ILE A 1 86 ? 3.820 6.561 -3.880 1.00 87.75 86 ILE A O 1
ATOM 649 N N . LEU A 1 87 ? 2.841 5.039 -5.215 1.00 88.88 87 LEU A N 1
ATOM 650 C CA . LEU A 1 87 ? 3.879 4.021 -5.161 1.00 88.88 87 LEU A CA 1
ATOM 651 C C . LEU A 1 87 ? 4.277 3.643 -6.575 1.00 88.88 87 LEU A C 1
ATOM 653 O O . LEU A 1 87 ? 3.409 3.405 -7.410 1.00 88.88 87 LEU A O 1
ATOM 657 N N . LYS A 1 88 ? 5.573 3.497 -6.821 1.00 90.94 88 LYS A N 1
ATOM 658 C CA . LYS A 1 88 ? 6.084 2.725 -7.948 1.00 90.94 88 LYS A CA 1
ATOM 659 C C . LYS A 1 88 ? 6.450 1.340 -7.434 1.00 90.94 88 LYS A C 1
ATOM 661 O O . LYS A 1 88 ? 7.302 1.213 -6.562 1.00 90.94 88 LYS A O 1
ATOM 666 N N . VAL A 1 89 ? 5.797 0.314 -7.958 1.00 90.38 89 VAL A N 1
ATOM 667 C CA . VAL A 1 89 ? 6.014 -1.080 -7.568 1.00 90.38 89 VAL A CA 1
ATOM 668 C C . VAL A 1 89 ? 6.758 -1.783 -8.689 1.00 90.38 89 VAL A C 1
ATOM 670 O O . VAL A 1 89 ? 6.269 -1.825 -9.817 1.00 90.38 89 VAL A O 1
ATOM 673 N N . THR A 1 90 ? 7.921 -2.342 -8.376 1.00 91.56 90 THR A N 1
ATOM 674 C CA . THR A 1 90 ? 8.741 -3.139 -9.290 1.00 91.56 90 THR A CA 1
ATOM 675 C C . THR A 1 90 ? 8.621 -4.604 -8.914 1.00 91.56 90 THR A C 1
ATOM 677 O O . THR A 1 90 ? 8.959 -4.973 -7.795 1.00 91.56 90 THR A O 1
ATOM 680 N N . ASN A 1 91 ? 8.180 -5.449 -9.843 1.00 91.50 91 ASN A N 1
ATOM 681 C CA . ASN A 1 91 ? 8.235 -6.897 -9.681 1.00 91.50 91 ASN A CA 1
ATOM 682 C C . ASN A 1 91 ? 9.674 -7.366 -9.923 1.00 91.50 91 ASN A C 1
ATOM 684 O O . ASN A 1 91 ? 10.164 -7.317 -11.050 1.00 91.50 91 ASN A O 1
ATOM 688 N N . LEU A 1 92 ? 10.349 -7.821 -8.870 1.00 89.44 92 LEU A N 1
ATOM 689 C CA . LEU A 1 92 ? 11.766 -8.189 -8.914 1.00 89.44 92 LEU A CA 1
ATOM 690 C C . LEU A 1 92 ? 12.030 -9.464 -9.729 1.00 89.44 92 LEU A C 1
ATOM 692 O O . LEU A 1 92 ? 13.159 -9.705 -10.139 1.00 89.44 92 LEU A O 1
ATOM 696 N N . ASN A 1 93 ? 10.996 -10.260 -10.021 1.00 89.31 93 ASN A N 1
ATOM 697 C CA . ASN A 1 93 ? 11.145 -11.476 -10.823 1.00 89.31 93 ASN A CA 1
ATOM 698 C C . ASN A 1 93 ? 11.281 -11.180 -12.327 1.00 89.31 93 ASN A C 1
ATOM 700 O O . ASN A 1 93 ? 11.824 -11.997 -13.064 1.00 89.31 93 ASN A O 1
ATOM 704 N N . ASN A 1 94 ? 10.740 -10.054 -12.808 1.00 90.88 94 ASN A N 1
ATOM 705 C CA . ASN A 1 94 ? 10.708 -9.722 -14.241 1.00 90.88 94 ASN A CA 1
ATOM 706 C C . ASN A 1 94 ? 10.998 -8.246 -14.562 1.00 90.88 94 ASN A C 1
ATOM 708 O O . ASN A 1 94 ? 10.869 -7.833 -15.713 1.00 90.88 94 ASN A O 1
ATOM 712 N N . ASN A 1 95 ? 11.363 -7.448 -13.557 1.00 91.81 95 ASN A N 1
ATOM 713 C CA . ASN A 1 95 ? 11.663 -6.017 -13.636 1.00 91.81 95 ASN A CA 1
ATOM 714 C C . ASN A 1 95 ? 10.531 -5.130 -14.179 1.00 91.81 95 ASN A C 1
ATOM 716 O O . ASN A 1 95 ? 10.754 -3.951 -14.467 1.00 91.81 95 ASN A O 1
ATOM 720 N N . ARG A 1 96 ? 9.303 -5.650 -14.304 1.00 92.06 96 ARG A N 1
ATOM 721 C CA . ARG A 1 96 ? 8.148 -4.850 -14.726 1.00 92.06 96 ARG A CA 1
ATOM 722 C C . ARG A 1 96 ? 7.706 -3.940 -13.590 1.00 92.06 96 ARG A C 1
ATOM 724 O O . ARG A 1 96 ? 7.712 -4.339 -12.427 1.00 92.06 96 ARG A O 1
ATOM 731 N N . GLN A 1 97 ? 7.296 -2.727 -13.943 1.00 91.25 97 GLN A N 1
ATOM 732 C CA . GLN A 1 97 ? 6.947 -1.682 -12.983 1.00 91.25 97 GLN A CA 1
ATOM 733 C C . GLN A 1 97 ? 5.539 -1.158 -13.235 1.00 91.25 97 GLN A C 1
ATOM 735 O O . GLN A 1 97 ? 5.079 -1.111 -14.377 1.00 91.25 97 GLN A O 1
ATOM 740 N N . VAL A 1 98 ? 4.868 -0.740 -12.167 1.00 90.69 98 VAL A N 1
ATOM 741 C CA . VAL A 1 98 ? 3.574 -0.060 -12.235 1.00 90.69 98 VAL A CA 1
ATOM 742 C C . VAL A 1 98 ? 3.493 1.021 -11.166 1.00 90.69 98 VAL A C 1
ATOM 744 O O . VAL A 1 98 ? 3.975 0.834 -10.049 1.00 90.69 98 VAL A O 1
ATOM 747 N N . THR A 1 99 ? 2.873 2.149 -11.502 1.00 90.50 99 THR A N 1
ATOM 748 C CA . THR A 1 99 ? 2.568 3.202 -10.531 1.00 90.50 99 THR A CA 1
ATOM 749 C C . THR A 1 99 ? 1.135 3.047 -10.047 1.00 90.50 99 THR A C 1
ATOM 751 O O . THR A 1 99 ? 0.220 2.955 -10.862 1.00 90.50 99 THR A O 1
ATOM 754 N N . VAL A 1 100 ? 0.933 3.022 -8.733 1.00 89.19 100 VAL A N 1
ATOM 755 C CA . VAL A 1 100 ? -0.370 2.818 -8.089 1.00 89.19 100 VAL A CA 1
ATOM 756 C C . VAL A 1 100 ? -0.601 3.836 -6.981 1.00 89.19 100 VAL A C 1
ATOM 758 O O . VAL A 1 100 ? 0.342 4.346 -6.380 1.00 89.19 100 VAL A O 1
ATOM 761 N N . ARG A 1 101 ? -1.871 4.112 -6.681 1.00 90.69 101 ARG A N 1
ATOM 762 C CA . ARG A 1 101 ? -2.287 4.956 -5.555 1.00 90.69 101 ARG A CA 1
ATOM 763 C C . ARG A 1 101 ? -2.844 4.108 -4.417 1.00 90.69 101 ARG A C 1
ATOM 765 O O . ARG A 1 101 ? -3.697 3.253 -4.645 1.00 90.69 101 ARG A O 1
ATOM 772 N N . VAL A 1 102 ? -2.421 4.371 -3.186 1.00 88.38 102 VAL A N 1
ATOM 773 C CA . VAL A 1 102 ? -2.999 3.725 -2.002 1.00 88.38 102 VAL A CA 1
ATOM 774 C C . VAL A 1 102 ? -4.407 4.270 -1.763 1.00 88.38 102 VAL A C 1
ATOM 776 O O . VAL A 1 102 ? -4.572 5.466 -1.531 1.00 88.38 102 VAL A O 1
ATOM 779 N N . ASN A 1 103 ? -5.427 3.417 -1.809 1.00 88.06 103 ASN A N 1
ATOM 780 C CA . ASN A 1 103 ? -6.811 3.798 -1.488 1.00 88.06 103 ASN A CA 1
ATOM 781 C C . ASN A 1 103 ? -7.506 2.820 -0.527 1.00 88.06 103 ASN A C 1
ATOM 783 O O . ASN A 1 103 ? -8.683 2.994 -0.205 1.00 88.06 103 ASN A O 1
ATOM 787 N N . ASP A 1 104 ? -6.783 1.807 -0.049 1.00 88.00 104 ASP A N 1
ATOM 788 C CA . ASP A 1 104 ? -7.339 0.763 0.799 1.00 88.00 104 ASP A CA 1
ATOM 789 C C . ASP A 1 104 ? -6.364 0.295 1.894 1.00 88.00 104 ASP A C 1
ATOM 791 O O . ASP A 1 104 ? -5.166 0.595 1.866 1.00 88.00 104 ASP A O 1
ATOM 795 N N . ARG A 1 105 ? -6.885 -0.435 2.887 1.00 90.44 105 ARG A N 1
ATOM 796 C CA . ARG A 1 105 ? -6.116 -1.020 3.990 1.00 90.44 105 ARG A CA 1
ATOM 797 C C . ARG A 1 105 ? -5.964 -2.527 3.830 1.00 90.44 105 ARG A C 1
ATOM 799 O O . ARG A 1 105 ? -6.869 -3.215 3.377 1.00 90.44 105 ARG A O 1
ATOM 806 N N . GLY A 1 106 ? -4.820 -3.033 4.277 1.00 87.38 106 GLY A N 1
ATOM 807 C CA . GLY A 1 106 ? -4.479 -4.451 4.232 1.00 87.38 106 GLY A CA 1
ATOM 808 C C . GLY A 1 106 ? -3.173 -4.705 3.475 1.00 87.38 106 GLY A C 1
ATOM 809 O O . GLY A 1 106 ? -2.418 -3.757 3.240 1.00 87.38 106 GLY A O 1
ATOM 810 N N . PRO A 1 107 ? -2.894 -5.972 3.120 1.00 84.00 107 PRO A N 1
ATOM 811 C CA . PRO A 1 107 ? -3.684 -7.170 3.449 1.00 84.00 107 PRO A CA 1
ATOM 812 C C . PRO A 1 107 ? -3.651 -7.519 4.953 1.00 84.00 107 PRO A C 1
ATOM 814 O O . PRO A 1 107 ? -2.718 -7.155 5.653 1.00 84.00 107 PRO A O 1
ATOM 817 N N . PHE A 1 108 ? -4.670 -8.213 5.474 1.00 79.69 108 PHE A N 1
ATOM 818 C CA . PHE A 1 108 ? -4.738 -8.641 6.892 1.00 79.69 108 PHE A CA 1
ATOM 819 C C . PHE A 1 108 ? -4.689 -10.162 7.078 1.00 79.69 108 PHE A C 1
ATOM 821 O O . PHE A 1 108 ? -5.004 -10.679 8.147 1.00 79.69 108 PHE A O 1
ATOM 828 N N . VAL A 1 109 ? -4.315 -10.881 6.022 1.00 73.31 109 VAL A N 1
ATOM 829 C CA . VAL A 1 109 ? -4.061 -12.322 6.062 1.00 73.31 109 VAL A CA 1
ATOM 830 C C . VAL A 1 109 ? -2.656 -12.568 6.597 1.00 73.31 109 VAL A C 1
ATOM 832 O O . VAL A 1 109 ? -1.720 -11.868 6.221 1.00 73.31 109 VAL A O 1
ATOM 835 N N . ASN A 1 110 ? -2.504 -13.570 7.465 1.00 59.53 110 ASN A N 1
ATOM 836 C CA . ASN A 1 110 ? -1.200 -13.954 8.002 1.00 59.53 110 ASN A CA 1
ATOM 837 C C . ASN A 1 110 ? -0.200 -14.194 6.854 1.00 59.53 110 ASN A C 1
ATOM 839 O O . ASN A 1 110 ? -0.544 -14.808 5.843 1.00 59.53 110 ASN A O 1
ATOM 843 N N . ASN A 1 111 ? 1.037 -13.719 7.027 1.00 58.53 111 ASN A N 1
ATOM 844 C CA . ASN A 1 111 ? 2.132 -13.815 6.050 1.00 58.53 111 ASN A CA 1
ATOM 845 C C . ASN A 1 111 ? 2.027 -12.934 4.783 1.00 58.53 111 ASN A C 1
ATOM 847 O O . ASN A 1 111 ? 2.697 -13.217 3.789 1.00 58.53 111 ASN A O 1
ATOM 851 N N . ARG A 1 112 ? 1.214 -11.867 4.803 1.00 56.28 112 ARG A N 1
ATOM 852 C CA . ARG A 1 112 ? 1.192 -10.785 3.797 1.00 56.28 112 ARG A CA 1
ATOM 853 C C . ARG A 1 112 ? 0.922 -9.456 4.492 1.00 56.28 112 ARG A C 1
ATOM 855 O O . ARG A 1 112 ? 0.060 -9.435 5.396 1.00 56.28 112 ARG A O 1
#

Radius of gyration: 13.86 Å; Cα contacts (8 Å, |Δi|>4): 195; chains: 1; bounding box: 30×33×33 Å

Foldseek 3Di:
DFKKKKAQADCVPPDPPPPVLQVVQQDWDDDPNDIFGADEDDHGDMDIDDDDADDPPQAQDAAPSRDGDDSPAQADAEAHYGFQGWIWMAGPVPRDIDIHTYDHHDDPDPRD

Solvent-accessible surface area (backbone atoms only — not comparable to full-atom values): 6735 Å² total; per-residue (Å²): 120,42,53,27,42,36,33,28,62,59,83,81,61,86,62,80,74,54,82,74,64,49,61,72,49,47,52,66,49,73,57,97,91,46,76,42,64,39,46,89,78,59,70,71,44,72,50,77,48,74,45,77,78,87,62,91,89,51,62,71,37,72,36,78,71,67,49,64,38,51,84,91,49,62,61,39,57,33,71,30,53,44,61,65,43,57,36,35,40,29,34,69,87,75,71,51,70,48,69,30,31,24,47,29,65,24,68,86,53,90,98,85

Mean predicted aligned error: 7.33 Å

Sequence (112 aa):
MDNAQVYYPSNDFKSSPSSSGTKGTMKPYTINGKTYYPTVVAVGETADGIASWYGPGFHGKKTSNGETYNQNGLTAAHKTLPMNTILKVTNLNNNRQVTVRVNDRGPFVNNR